Protein AF-A0A165NDW1-F1 (afdb_monomer_lite)

pLDDT: mean 78.25, std 19.84, range [31.72, 97.69]

Secondary structure (DSSP, 8-state):
-HHHHHHHT-TT-PPPHHHHHHHHHHHHHTT-SSPPPHHHHHHHHHHHHHHH--SEEEEE-TTS-EEEEE-HHHHHHHHHHHHTT-----

Organism: NCBI:txid1314783

Sequence (90 aa):
MMKTDILFSSPRIRFSRSQQEAILAWGKELGAKDVPSLYALDKFQKEALDTLGNPTVKMTSASGNVWYQNSIGDGLRMVRVNVSEYFVPI

Foldseek 3Di:
DVVLLCVCPPPVDHADPVRSVVVLVVCVVVVNPPRDDPVVSVVVVVVCCVVVPPQWDWDADPVGDIDIDGPPVVVVVVVVVVVVVPDDDD

Structure (mmCIF, N/CA/C/O backbone):
data_AF-A0A165NDW1-F1
#
_entry.id   AF-A0A165NDW1-F1
#
loop_
_atom_site.group_PDB
_atom_site.id
_atom_site.type_symbol
_atom_site.label_atom_id
_atom_site.label_alt_id
_atom_site.label_comp_id
_atom_site.label_asym_id
_atom_site.label_entity_id
_atom_site.label_seq_id
_atom_site.pdbx_PDB_ins_code
_atom_site.Cartn_x
_atom_site.Cartn_y
_atom_site.Cartn_z
_atom_site.occupancy
_atom_site.B_iso_or_equiv
_atom_site.auth_seq_id
_atom_site.auth_comp_id
_atom_site.auth_asym_id
_atom_site.auth_atom_id
_atom_site.pdbx_PDB_model_num
ATOM 1 N N . MET A 1 1 ? -3.787 -7.719 6.418 1.00 83.38 1 MET A N 1
ATOM 2 C CA . MET A 1 1 ? -2.648 -7.490 5.498 1.00 83.38 1 MET A CA 1
ATOM 3 C C . MET A 1 1 ? -3.085 -7.350 4.046 1.00 83.38 1 MET A C 1
ATOM 5 O O . MET A 1 1 ? -3.216 -6.218 3.611 1.00 83.38 1 MET A O 1
ATOM 9 N N . MET A 1 2 ? -3.408 -8.431 3.324 1.00 86.25 2 MET A N 1
ATOM 10 C CA . MET A 1 2 ? -3.639 -8.392 1.864 1.00 86.25 2 MET A CA 1
ATOM 11 C C . MET A 1 2 ? -4.714 -7.395 1.382 1.00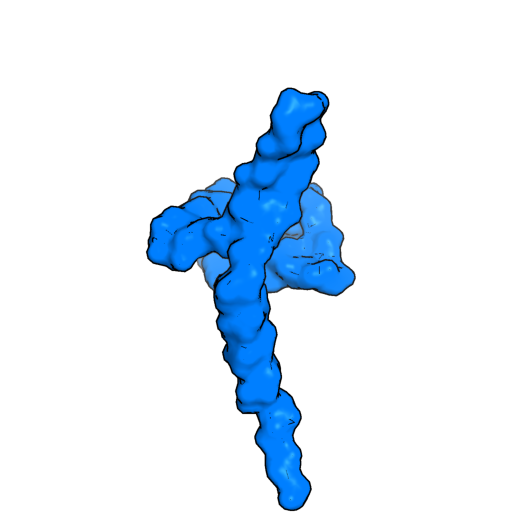 86.25 2 MET A C 1
ATOM 13 O O . MET A 1 2 ? -4.489 -6.666 0.427 1.00 86.25 2 MET A O 1
ATOM 17 N N . LYS A 1 3 ? -5.875 -7.302 2.049 1.00 89.75 3 LYS A N 1
ATOM 18 C CA . LYS A 1 3 ? -6.946 -6.361 1.644 1.00 89.75 3 LYS A CA 1
ATOM 19 C C . LYS A 1 3 ? -6.504 -4.894 1.714 1.00 89.75 3 LYS A C 1
ATOM 21 O O . LYS A 1 3 ? -6.834 -4.103 0.840 1.00 89.75 3 LYS A O 1
ATOM 26 N N . THR A 1 4 ? -5.765 -4.545 2.764 1.00 92.69 4 THR A N 1
ATOM 27 C CA . THR A 1 4 ? -5.245 -3.191 2.974 1.00 92.69 4 THR A CA 1
ATOM 28 C C . THR A 1 4 ? -4.141 -2.864 1.973 1.00 92.69 4 THR A C 1
ATOM 30 O O . THR A 1 4 ? -4.112 -1.761 1.442 1.00 92.69 4 THR A O 1
ATOM 33 N N . ASP A 1 5 ? -3.285 -3.841 1.668 1.00 91.25 5 ASP A N 1
ATOM 34 C CA . ASP A 1 5 ? -2.263 -3.723 0.629 1.00 91.25 5 ASP A CA 1
ATOM 35 C C . ASP A 1 5 ? -2.877 -3.460 -0.756 1.00 91.25 5 ASP A C 1
ATOM 37 O O . ASP A 1 5 ? -2.501 -2.495 -1.418 1.00 91.25 5 ASP A O 1
ATOM 41 N N . ILE A 1 6 ? -3.903 -4.223 -1.155 1.00 89.81 6 ILE A N 1
ATOM 42 C CA . ILE A 1 6 ? -4.639 -4.007 -2.416 1.00 89.81 6 ILE A CA 1
ATOM 43 C C . ILE A 1 6 ? -5.266 -2.607 -2.465 1.00 89.81 6 ILE A C 1
ATOM 45 O O . ILE A 1 6 ? -5.215 -1.935 -3.495 1.00 89.81 6 ILE A O 1
ATOM 49 N N . LEU A 1 7 ? -5.853 -2.147 -1.355 1.00 91.44 7 LEU A N 1
ATOM 50 C CA . LEU A 1 7 ? -6.455 -0.817 -1.286 1.00 91.44 7 LEU A CA 1
ATOM 51 C C . LEU A 1 7 ? -5.405 0.281 -1.507 1.00 91.44 7 LEU A C 1
ATOM 53 O O . LE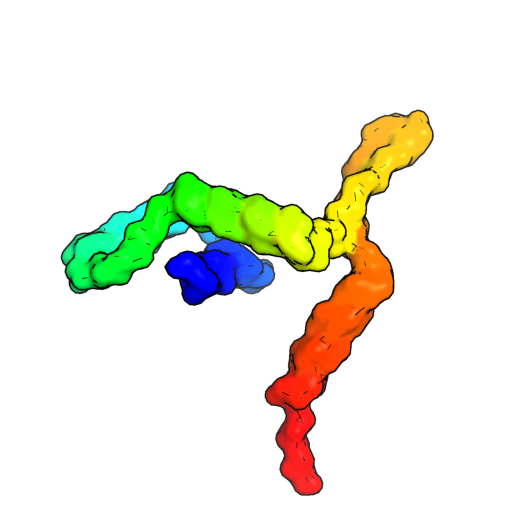U A 1 7 ? -5.612 1.165 -2.336 1.00 91.44 7 LEU A O 1
ATOM 57 N N . PHE A 1 8 ? -4.277 0.220 -0.795 1.00 92.62 8 PHE A N 1
ATOM 58 C CA . PHE A 1 8 ? -3.236 1.250 -0.866 1.00 92.62 8 PHE A CA 1
ATOM 59 C C . PHE A 1 8 ? -2.376 1.173 -2.133 1.00 92.62 8 PHE A C 1
ATOM 61 O O . PHE A 1 8 ? -1.819 2.190 -2.546 1.00 92.62 8 PHE A O 1
ATOM 68 N N . SER A 1 9 ? -2.317 0.010 -2.785 1.00 85.94 9 SER A N 1
ATOM 69 C CA . SER A 1 9 ? -1.641 -0.195 -4.074 1.00 85.94 9 SER A CA 1
ATOM 70 C C . SER A 1 9 ? -2.543 0.036 -5.295 1.00 85.94 9 SER A C 1
ATOM 72 O O . SER A 1 9 ? -2.098 -0.151 -6.430 1.00 85.94 9 SER A O 1
ATOM 74 N N . SER A 1 10 ? -3.789 0.491 -5.096 1.00 85.19 10 SER A N 1
ATOM 75 C CA . SER A 1 10 ? -4.735 0.752 -6.184 1.00 85.19 10 SER A CA 1
ATOM 76 C C . SER A 1 10 ? -4.147 1.702 -7.245 1.00 85.19 10 SER A C 1
ATOM 78 O O . SER A 1 10 ? -3.774 2.838 -6.934 1.00 85.19 10 SER A O 1
ATOM 80 N N . PRO A 1 11 ? -4.097 1.306 -8.534 1.00 79.62 11 PRO A N 1
ATOM 81 C CA . PRO A 1 11 ? -3.514 2.143 -9.583 1.00 79.62 11 PRO A CA 1
ATOM 82 C C . PRO A 1 11 ? -4.260 3.461 -9.800 1.00 79.62 11 PRO A C 1
ATOM 84 O O . PRO A 1 11 ? -3.653 4.464 -10.166 1.00 79.62 11 PRO A O 1
ATOM 87 N N . ARG A 1 12 ? -5.582 3.449 -9.597 1.00 84.06 12 ARG A N 1
ATOM 88 C CA . ARG A 1 12 ? -6.472 4.577 -9.910 1.00 84.06 12 ARG A CA 1
ATOM 89 C C . ARG A 1 12 ? -6.619 5.562 -8.756 1.00 84.06 12 ARG A C 1
ATOM 91 O O . ARG A 1 12 ? -7.072 6.678 -8.978 1.00 84.06 12 ARG A O 1
ATOM 98 N N . ILE A 1 13 ? -6.261 5.152 -7.540 1.00 86.69 13 ILE A N 1
ATOM 99 C CA . ILE A 1 13 ? -6.415 5.965 -6.335 1.00 86.69 13 ILE A CA 1
ATOM 100 C C . ILE A 1 13 ? -5.115 5.887 -5.546 1.00 86.69 13 ILE A C 1
ATOM 102 O O . ILE A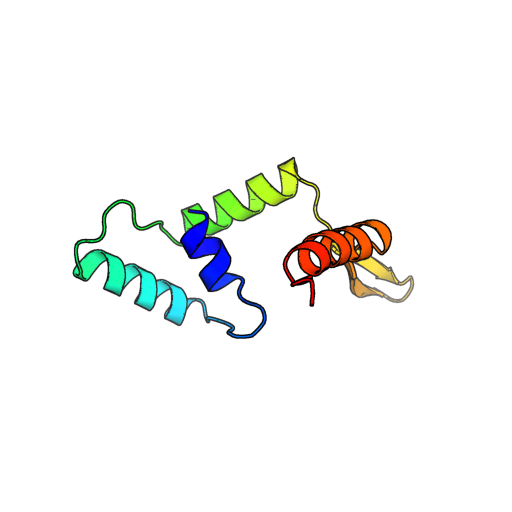 1 13 ? -4.808 4.877 -4.920 1.00 86.69 13 ILE A O 1
ATOM 106 N N . ARG A 1 14 ? -4.341 6.972 -5.592 1.00 87.44 14 ARG A N 1
ATOM 107 C CA . ARG A 1 14 ? -3.105 7.104 -4.822 1.00 87.44 14 ARG A CA 1
ATOM 108 C C . ARG A 1 14 ? -3.424 7.698 -3.460 1.00 87.44 14 ARG A C 1
ATOM 110 O O . ARG A 1 14 ? -3.878 8.835 -3.382 1.00 87.44 14 ARG A O 1
ATOM 117 N N . PHE A 1 15 ? -3.141 6.944 -2.405 1.00 91.56 15 PHE A N 1
ATOM 118 C CA . PHE A 1 15 ? -3.245 7.433 -1.036 1.00 91.56 15 PHE A CA 1
ATOM 119 C C . PHE A 1 15 ? -1.896 7.979 -0.575 1.00 91.56 15 PHE A C 1
ATOM 121 O O . PHE A 1 15 ? -0.891 7.262 -0.606 1.00 91.56 15 PHE A O 1
ATOM 128 N N . SER A 1 16 ? -1.867 9.230 -0.115 1.00 93.19 16 SER A N 1
ATOM 129 C CA . SER A 1 16 ? -0.715 9.760 0.614 1.00 93.19 16 SER A CA 1
ATOM 130 C C . SER A 1 16 ? -0.512 8.986 1.918 1.00 93.19 16 SER A C 1
ATOM 132 O O . SER A 1 16 ? -1.440 8.374 2.448 1.00 93.19 16 SER A O 1
ATOM 134 N N . ARG A 1 17 ? 0.690 9.065 2.496 1.00 93.94 17 ARG A N 1
ATOM 135 C CA . ARG A 1 17 ? 0.971 8.436 3.793 1.00 93.94 17 ARG A CA 1
ATOM 136 C C . ARG A 1 17 ? -0.002 8.896 4.886 1.00 93.94 17 ARG A C 1
ATOM 138 O O . ARG A 1 17 ? -0.534 8.065 5.610 1.00 93.94 17 ARG A O 1
ATOM 145 N N . SER A 1 18 ? -0.298 10.197 4.944 1.00 96.38 18 SER A N 1
ATOM 146 C CA . SER A 1 18 ? -1.262 10.757 5.899 1.00 96.38 18 SER A CA 1
ATOM 147 C C . SER A 1 18 ? -2.688 10.242 5.679 1.00 96.38 18 SER A C 1
ATOM 149 O O . SER A 1 18 ? -3.398 9.975 6.643 1.00 96.38 18 SER A O 1
ATOM 151 N N . GLN A 1 19 ? -3.107 10.042 4.425 1.00 96.50 19 GLN A N 1
ATOM 152 C CA . GLN A 1 19 ? -4.410 9.446 4.114 1.00 96.50 19 GLN A CA 1
ATOM 153 C C . GLN A 1 19 ? -4.477 7.975 4.535 1.00 96.50 19 GLN A C 1
ATOM 155 O O . GLN A 1 19 ? -5.484 7.548 5.092 1.00 96.50 19 GLN A O 1
ATOM 160 N N . GLN A 1 20 ? -3.411 7.204 4.312 1.00 96.25 20 GLN A N 1
ATOM 161 C CA . GLN A 1 20 ? -3.349 5.812 4.762 1.00 96.25 20 GLN A CA 1
ATOM 162 C C . GLN A 1 20 ? -3.425 5.719 6.292 1.00 96.25 20 GLN A C 1
ATOM 164 O O . GLN A 1 20 ? -4.187 4.909 6.816 1.00 96.25 20 GLN A O 1
ATOM 169 N N . GLU A 1 21 ? -2.699 6.580 7.014 1.00 96.81 21 GLU A N 1
ATOM 170 C CA . GLU A 1 21 ? -2.769 6.663 8.480 1.00 96.81 21 GLU A CA 1
ATOM 171 C C . GLU A 1 21 ? -4.182 6.994 8.960 1.00 96.81 21 GLU A C 1
ATOM 173 O O . GLU A 1 21 ? -4.691 6.304 9.842 1.00 96.81 21 GLU A O 1
ATOM 178 N N . ALA A 1 22 ? -4.841 7.977 8.341 1.00 97.38 22 ALA A N 1
ATOM 179 C CA . ALA A 1 22 ? -6.214 8.346 8.671 1.00 97.38 22 ALA A CA 1
ATOM 180 C C . ALA A 1 22 ? -7.201 7.188 8.446 1.00 97.38 22 ALA A C 1
ATOM 182 O O . ALA A 1 22 ? -8.038 6.922 9.303 1.00 97.38 22 ALA A O 1
ATOM 183 N N . ILE A 1 23 ? -7.076 6.449 7.337 1.00 96.31 23 ILE A N 1
ATOM 184 C CA . ILE A 1 23 ? -7.930 5.286 7.042 1.00 96.31 23 ILE A CA 1
ATOM 185 C C . ILE A 1 23 ? -7.736 4.178 8.086 1.00 96.31 23 ILE A C 1
ATOM 187 O O . ILE A 1 23 ? -8.709 3.584 8.553 1.00 96.31 23 ILE A O 1
ATOM 191 N N . LEU A 1 24 ? -6.489 3.895 8.473 1.00 96.69 24 LEU A N 1
ATOM 192 C CA . LEU A 1 24 ? -6.192 2.885 9.492 1.00 96.69 24 LEU A CA 1
ATOM 193 C C . LEU A 1 24 ? -6.660 3.323 10.885 1.00 96.69 24 LEU A C 1
ATOM 195 O O . LEU A 1 24 ? -7.182 2.499 11.635 1.00 96.69 24 LEU A O 1
ATOM 199 N N . ALA A 1 25 ? -6.483 4.599 11.233 1.00 97.19 25 ALA A N 1
ATOM 200 C CA . ALA A 1 25 ? -6.972 5.168 12.486 1.00 97.19 25 ALA A CA 1
ATOM 201 C C . ALA A 1 25 ? -8.498 5.067 12.567 1.00 97.19 25 ALA A C 1
ATOM 203 O O . ALA A 1 25 ? -9.021 4.511 13.529 1.00 97.19 25 ALA A O 1
ATOM 204 N N . TRP A 1 26 ? -9.193 5.465 11.500 1.00 97.62 26 TRP A N 1
ATOM 205 C CA . TRP A 1 26 ? -10.643 5.351 11.410 1.00 97.62 26 TRP A CA 1
ATOM 206 C C . TRP A 1 26 ? -11.121 3.899 11.553 1.00 97.62 26 TRP A C 1
ATOM 208 O O . TRP A 1 26 ? -12.038 3.618 12.319 1.00 97.62 26 TRP A O 1
ATOM 218 N N . GLY A 1 27 ? -10.452 2.942 10.900 1.00 95.44 27 GLY A N 1
ATOM 219 C CA . GLY A 1 27 ? -10.762 1.518 11.066 1.00 95.44 27 GLY A CA 1
ATOM 220 C C . GLY A 1 27 ? -10.625 1.035 12.517 1.00 95.44 27 GLY A C 1
ATOM 221 O O . GLY A 1 27 ? -11.477 0.286 12.997 1.00 95.44 27 GLY A O 1
ATOM 222 N N . LYS A 1 28 ? -9.591 1.490 13.238 1.00 96.12 28 LYS A N 1
ATOM 223 C CA . LYS A 1 28 ? -9.409 1.176 14.667 1.00 96.12 28 LYS A CA 1
ATOM 224 C C . LYS A 1 28 ? -10.510 1.783 15.530 1.00 96.12 28 LYS A C 1
ATOM 226 O O . LYS A 1 28 ? -11.035 1.094 16.399 1.00 96.12 28 LYS A O 1
ATOM 231 N N . GLU A 1 29 ? -10.866 3.040 15.283 1.00 97.69 29 GLU A N 1
ATOM 232 C CA . GLU A 1 29 ? -11.929 3.747 16.009 1.00 97.69 29 GLU A CA 1
ATOM 233 C C . GLU A 1 29 ? -13.301 3.092 15.811 1.00 97.69 29 GLU A C 1
ATOM 235 O O . GLU A 1 29 ? -14.097 3.031 16.744 1.00 97.69 29 GLU A O 1
ATOM 240 N N . LEU A 1 30 ? -13.551 2.514 14.633 1.00 97.31 30 LEU A N 1
ATOM 241 C CA . LEU A 1 30 ? -14.751 1.722 14.346 1.00 97.31 30 LEU A CA 1
ATOM 242 C C . LEU A 1 30 ? -14.743 0.317 14.979 1.00 97.31 30 LEU A C 1
ATOM 244 O O . LEU A 1 30 ? -15.677 -0.457 14.770 1.00 97.31 30 LEU A O 1
ATOM 248 N N . GLY A 1 31 ? -13.703 -0.040 15.735 1.00 96.69 31 GLY A N 1
ATOM 249 C CA . GLY A 1 31 ? -13.596 -1.336 16.402 1.00 96.69 31 GLY A CA 1
ATOM 250 C C . GLY A 1 31 ? -13.206 -2.488 15.473 1.00 96.69 31 GLY A C 1
ATOM 251 O O . GLY A 1 31 ? -13.414 -3.653 15.827 1.00 96.69 31 GLY A O 1
ATOM 252 N N . ALA A 1 32 ? -12.641 -2.202 14.294 1.00 95.06 32 ALA A N 1
ATOM 253 C CA . ALA A 1 32 ? -12.116 -3.254 13.435 1.00 95.06 32 ALA A CA 1
ATOM 254 C C . ALA A 1 32 ? -10.973 -3.997 14.143 1.00 95.06 32 ALA A C 1
ATOM 256 O O . ALA A 1 32 ? -10.073 -3.396 14.736 1.00 95.06 32 ALA A O 1
ATOM 257 N N . LYS A 1 33 ? -11.003 -5.327 14.063 1.00 93.12 33 LYS A N 1
ATOM 258 C CA . LYS A 1 33 ? -9.935 -6.190 14.577 1.00 93.12 33 LYS A CA 1
ATOM 259 C C . LYS A 1 33 ? -8.813 -6.296 13.546 1.00 93.12 33 LYS A C 1
ATOM 261 O O . LYS A 1 33 ? -9.049 -6.158 12.347 1.00 93.12 33 LYS A O 1
ATOM 266 N N . ASP A 1 34 ? -7.595 -6.530 14.026 1.00 91.44 34 ASP A N 1
ATOM 267 C CA . ASP A 1 34 ? -6.418 -6.818 13.193 1.00 91.44 34 ASP A CA 1
ATOM 268 C C . ASP A 1 34 ? -6.060 -5.723 12.168 1.00 91.44 34 ASP A C 1
ATOM 270 O O . ASP A 1 34 ? -5.550 -6.001 11.077 1.00 91.44 34 ASP A O 1
ATOM 274 N N . VAL A 1 35 ? -6.299 -4.453 12.520 1.00 94.94 35 VAL A N 1
ATOM 275 C CA . VAL A 1 35 ? -5.898 -3.313 11.684 1.00 94.94 35 VAL A CA 1
ATOM 276 C C . VAL A 1 35 ? -4.368 -3.214 11.655 1.00 94.94 35 VAL A C 1
ATOM 278 O O . VAL A 1 35 ? -3.751 -3.000 12.705 1.00 94.94 35 VAL A O 1
ATOM 281 N N . PRO A 1 36 ? -3.728 -3.334 10.478 1.00 95.31 36 PRO A N 1
ATOM 282 C CA . PRO A 1 36 ? -2.277 -3.319 10.393 1.00 95.31 36 PRO A CA 1
ATOM 283 C C . PRO A 1 36 ? -1.712 -1.925 10.677 1.00 95.31 36 PRO A C 1
ATOM 285 O O . PRO A 1 36 ? -2.372 -0.907 10.471 1.00 95.31 36 PRO A O 1
ATOM 288 N N . SER A 1 37 ? -0.460 -1.866 11.127 1.00 95.06 37 SER A N 1
ATOM 289 C CA . SER A 1 37 ? 0.319 -0.628 11.074 1.00 95.06 37 SER A CA 1
ATOM 290 C C . SER A 1 37 ? 0.904 -0.437 9.674 1.00 95.06 37 SER A C 1
ATOM 292 O O . SER A 1 37 ? 1.113 -1.412 8.951 1.00 95.06 37 SER A O 1
ATOM 294 N N . LEU A 1 38 ? 1.236 0.806 9.309 1.00 94.38 38 LEU A N 1
ATOM 295 C CA . LEU A 1 38 ? 1.970 1.068 8.066 1.00 94.38 38 LEU A CA 1
ATOM 296 C C . LEU A 1 38 ? 3.294 0.305 8.007 1.00 94.38 38 LEU A C 1
ATOM 298 O O . LEU A 1 38 ? 3.615 -0.285 6.987 1.00 94.38 38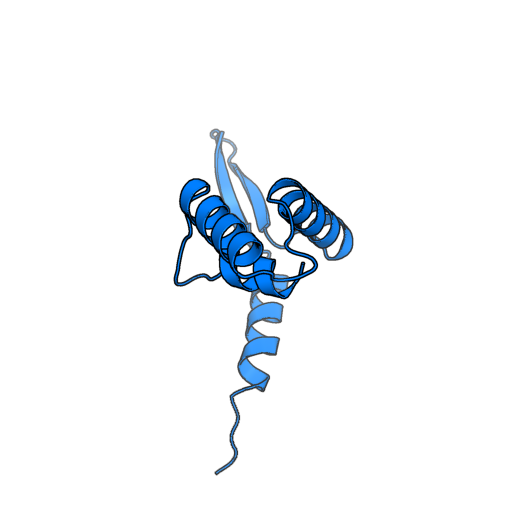 LEU A O 1
ATOM 302 N N . TYR A 1 39 ? 4.017 0.232 9.127 1.00 94.88 39 TYR A N 1
ATOM 303 C CA . TYR A 1 39 ? 5.250 -0.551 9.207 1.00 94.88 39 TYR A CA 1
ATOM 304 C C . TYR A 1 39 ? 5.026 -2.027 8.849 1.00 94.88 39 TYR A C 1
ATOM 306 O O . TYR A 1 39 ? 5.821 -2.631 8.133 1.00 94.88 39 TYR A O 1
ATOM 314 N N . ALA A 1 40 ? 3.940 -2.617 9.347 1.00 93.94 40 ALA A N 1
ATOM 315 C CA . ALA A 1 40 ? 3.638 -4.013 9.085 1.00 93.94 40 ALA A CA 1
ATOM 316 C C . ALA A 1 40 ? 3.196 -4.247 7.627 1.00 93.94 40 ALA A C 1
ATOM 318 O O . ALA A 1 40 ? 3.485 -5.310 7.081 1.00 93.94 40 ALA A O 1
ATOM 319 N N . LEU A 1 41 ? 2.567 -3.255 6.985 1.00 93.44 41 LEU A N 1
ATOM 320 C CA . LEU A 1 41 ? 2.290 -3.275 5.544 1.00 93.44 41 LEU A CA 1
ATOM 321 C C . LEU A 1 41 ? 3.573 -3.173 4.716 1.00 93.44 41 LEU A C 1
ATOM 323 O O . LEU A 1 41 ? 3.777 -4.004 3.838 1.00 93.44 41 LEU A O 1
ATOM 327 N N . ASP A 1 42 ? 4.468 -2.237 5.040 1.00 92.56 42 ASP A N 1
ATOM 328 C CA . ASP A 1 42 ? 5.760 -2.093 4.355 1.00 92.56 42 ASP A CA 1
ATOM 329 C C . ASP A 1 42 ? 6.597 -3.373 4.466 1.00 92.56 42 ASP A C 1
ATOM 331 O O . ASP A 1 42 ? 7.238 -3.803 3.506 1.00 92.56 42 ASP A O 1
ATOM 335 N N . LYS A 1 43 ? 6.602 -3.996 5.652 1.00 94.12 43 LYS A N 1
ATOM 336 C CA . LYS A 1 43 ? 7.288 -5.269 5.881 1.00 94.12 43 LYS A CA 1
ATOM 337 C C . LYS A 1 43 ? 6.677 -6.383 5.028 1.00 94.12 43 LYS A C 1
ATOM 339 O O . LYS A 1 43 ? 7.415 -7.073 4.334 1.00 94.12 43 LYS A O 1
ATOM 344 N N . PHE A 1 44 ? 5.349 -6.504 5.030 1.00 92.44 44 PHE A N 1
ATOM 345 C CA . PHE A 1 44 ? 4.627 -7.479 4.212 1.00 92.44 44 PHE A CA 1
ATOM 346 C C . PHE A 1 44 ? 4.922 -7.313 2.712 1.00 92.44 44 PHE A C 1
ATOM 348 O O . PHE A 1 44 ? 5.203 -8.295 2.032 1.00 92.44 44 PHE A O 1
ATOM 355 N N . GLN A 1 45 ? 4.913 -6.080 2.200 1.00 90.00 45 GLN A N 1
ATOM 356 C CA . GLN A 1 45 ? 5.214 -5.792 0.794 1.00 90.00 45 GLN A CA 1
ATOM 357 C C . GLN A 1 45 ? 6.647 -6.178 0.416 1.00 90.00 45 GLN A C 1
ATOM 359 O O . GLN A 1 45 ? 6.863 -6.767 -0.641 1.00 90.00 45 GLN A O 1
ATOM 364 N N . LYS A 1 46 ? 7.628 -5.877 1.278 1.00 90.31 46 LYS A N 1
ATOM 365 C CA . LYS A 1 46 ? 9.030 -6.266 1.058 1.00 90.31 46 LYS A CA 1
ATOM 366 C C . LYS A 1 46 ? 9.196 -7.781 1.022 1.00 90.31 46 LYS A C 1
ATOM 368 O O . LYS A 1 46 ? 9.761 -8.299 0.070 1.00 90.31 46 LYS A O 1
ATOM 373 N N . GLU A 1 47 ? 8.641 -8.483 2.006 1.00 91.50 47 GLU A N 1
ATOM 374 C CA . GLU A 1 47 ? 8.695 -9.949 2.066 1.00 91.50 47 GLU A CA 1
ATOM 375 C C . GLU A 1 47 ? 8.007 -10.595 0.852 1.00 91.50 47 GLU A C 1
ATOM 377 O O . GLU A 1 47 ? 8.512 -11.571 0.294 1.00 91.50 47 GLU A O 1
ATOM 382 N N . ALA A 1 48 ? 6.884 -10.028 0.396 1.00 86.62 48 ALA A N 1
ATOM 383 C CA . ALA A 1 48 ? 6.197 -10.483 -0.808 1.00 86.62 48 ALA A CA 1
ATOM 384 C C . ALA A 1 48 ? 7.052 -10.291 -2.072 1.00 86.62 48 ALA A C 1
ATOM 386 O O . ALA A 1 48 ? 7.131 -11.208 -2.889 1.00 86.62 48 ALA A O 1
ATOM 387 N N . LEU A 1 49 ? 7.717 -9.140 -2.222 1.00 85.38 49 LEU A N 1
ATOM 388 C CA . LEU A 1 49 ? 8.621 -8.868 -3.346 1.00 85.38 49 LEU A CA 1
ATOM 389 C C . LEU A 1 49 ? 9.857 -9.771 -3.332 1.00 85.38 49 LEU A C 1
ATOM 391 O O . LEU A 1 49 ? 10.260 -10.254 -4.388 1.00 85.38 49 LEU A O 1
ATOM 395 N N . ASP A 1 50 ? 10.430 -10.034 -2.158 1.00 86.69 50 ASP A N 1
ATOM 396 C CA . ASP A 1 50 ? 11.576 -10.937 -2.015 1.00 86.69 50 ASP A CA 1
ATOM 397 C C . ASP A 1 50 ? 11.194 -12.386 -2.356 1.00 86.69 50 ASP A C 1
ATOM 399 O O . ASP A 1 50 ? 11.982 -13.115 -2.957 1.00 86.69 50 ASP A O 1
ATOM 403 N N . THR A 1 51 ? 9.966 -12.798 -2.024 1.00 84.25 51 THR A N 1
ATOM 404 C CA . THR A 1 51 ? 9.474 -14.163 -2.273 1.00 84.25 51 THR A CA 1
ATOM 405 C C . THR A 1 51 ? 9.048 -14.383 -3.726 1.00 84.25 51 THR A C 1
ATOM 407 O O . THR A 1 51 ? 9.337 -15.427 -4.307 1.00 84.25 51 THR A O 1
ATOM 410 N N . LEU A 1 52 ? 8.326 -13.425 -4.316 1.00 82.00 52 LEU A N 1
ATOM 411 C CA . LEU A 1 52 ? 7.751 -13.546 -5.663 1.00 82.00 52 LEU A CA 1
ATOM 412 C C . LEU A 1 52 ? 8.686 -13.028 -6.765 1.00 82.00 52 LEU A C 1
ATOM 414 O O . LEU A 1 52 ? 8.436 -13.273 -7.945 1.00 82.00 52 LEU A O 1
ATOM 418 N N . GLY A 1 53 ? 9.756 -12.331 -6.382 1.00 75.50 53 GLY A N 1
ATOM 419 C CA . GLY A 1 53 ? 10.605 -11.568 -7.283 1.00 75.50 53 GLY A CA 1
ATOM 420 C C . GLY A 1 53 ? 10.024 -10.181 -7.555 1.00 75.50 53 GLY A C 1
ATOM 421 O O . GLY A 1 53 ? 8.817 -10.001 -7.723 1.00 75.50 53 GLY A O 1
ATOM 422 N N . ASN A 1 54 ? 10.895 -9.173 -7.613 1.00 72.62 54 ASN A N 1
ATOM 423 C CA . ASN A 1 54 ? 10.483 -7.822 -7.968 1.00 72.62 54 ASN A CA 1
ATOM 424 C C . ASN A 1 54 ? 10.320 -7.717 -9.495 1.00 72.62 54 ASN A C 1
ATOM 426 O O . ASN A 1 54 ? 11.325 -7.795 -10.207 1.00 72.62 54 ASN A O 1
ATOM 430 N N . PRO A 1 55 ? 9.100 -7.487 -10.020 1.00 68.56 55 PRO A N 1
ATOM 431 C CA . PRO A 1 55 ? 8.902 -7.344 -11.457 1.00 68.56 55 PRO A CA 1
ATOM 432 C C . PRO A 1 55 ? 9.564 -6.071 -11.993 1.00 68.56 55 PRO A C 1
ATOM 434 O O . PRO A 1 55 ? 9.833 -5.995 -13.186 1.00 68.56 55 PRO A O 1
ATOM 437 N N . THR A 1 56 ? 9.830 -5.078 -11.137 1.00 72.19 56 THR A N 1
ATOM 438 C CA . THR A 1 56 ? 10.440 -3.799 -11.506 1.00 72.19 56 THR A CA 1
ATOM 439 C C . THR A 1 56 ? 11.962 -3.888 -11.441 1.00 72.19 56 THR A C 1
ATOM 441 O O . THR A 1 56 ? 12.560 -3.940 -10.366 1.00 72.19 56 THR A O 1
ATOM 444 N N . VAL A 1 57 ? 12.606 -3.819 -12.599 1.00 72.81 57 VAL A N 1
ATOM 445 C CA . VAL A 1 57 ? 14.059 -3.753 -12.731 1.00 72.81 57 VAL A CA 1
ATOM 446 C C . VAL A 1 57 ? 14.491 -2.291 -12.811 1.00 72.81 57 VAL A C 1
ATOM 448 O O . VAL A 1 57 ? 14.002 -1.517 -13.639 1.00 72.81 57 VAL A O 1
ATOM 451 N N . LYS A 1 58 ? 15.422 -1.899 -11.938 1.00 77.38 58 LYS A N 1
ATOM 452 C CA . LYS A 1 58 ? 16.090 -0.597 -12.013 1.00 77.38 58 LYS A CA 1
ATOM 453 C C . LYS A 1 58 ? 17.149 -0.649 -13.111 1.00 77.38 58 LYS A C 1
ATOM 455 O O . LYS A 1 58 ? 18.094 -1.427 -13.022 1.00 77.38 58 LYS A O 1
ATOM 460 N N . MET A 1 59 ? 17.009 0.214 -14.104 1.00 73.94 59 MET A N 1
ATOM 461 C CA . MET A 1 59 ? 17.949 0.359 -15.207 1.00 73.94 59 MET A CA 1
ATOM 462 C C . MET A 1 59 ? 18.695 1.681 -15.048 1.00 73.94 59 MET A C 1
ATOM 464 O O . MET A 1 59 ? 18.087 2.723 -14.797 1.00 73.94 59 MET A O 1
ATOM 468 N N . THR A 1 60 ? 20.016 1.632 -15.193 1.00 82.12 60 THR A N 1
ATOM 469 C CA . THR A 1 60 ? 20.876 2.817 -15.145 1.00 82.12 60 THR A CA 1
ATOM 470 C C . THR A 1 60 ? 21.602 2.932 -16.479 1.00 82.12 60 THR A C 1
ATOM 472 O O . THR A 1 60 ? 22.310 2.009 -16.876 1.00 82.12 60 THR A O 1
ATOM 475 N N . SER A 1 61 ? 21.422 4.044 -17.191 1.00 82.38 61 SER A N 1
ATOM 476 C CA . SER A 1 61 ? 22.205 4.328 -18.403 1.00 82.38 61 SER A CA 1
ATOM 477 C C . SER A 1 61 ? 23.663 4.632 -18.070 1.00 82.38 61 SER A C 1
ATOM 479 O O . SER A 1 61 ? 23.980 5.114 -16.983 1.00 82.38 61 SER A O 1
ATOM 481 N N . ALA A 1 62 ? 24.537 4.463 -19.063 1.00 79.56 62 ALA A N 1
ATOM 482 C CA . ALA A 1 62 ? 25.935 4.882 -18.979 1.00 79.56 62 ALA A CA 1
ATOM 483 C C . ALA A 1 62 ? 26.104 6.384 -18.661 1.00 79.56 62 ALA A C 1
ATOM 485 O O . ALA A 1 62 ? 27.113 6.776 -18.088 1.00 79.56 62 ALA A O 1
ATOM 486 N N . SER A 1 63 ? 25.109 7.218 -18.988 1.00 83.06 63 SER A N 1
ATOM 487 C CA . SER A 1 63 ? 25.098 8.656 -18.692 1.00 83.06 63 SER A CA 1
ATOM 488 C C . SER A 1 63 ? 24.465 9.013 -17.338 1.00 83.06 63 SER A C 1
ATOM 490 O O . SER A 1 63 ? 24.266 10.190 -17.057 1.00 83.06 63 SER A O 1
ATOM 492 N N . GLY A 1 64 ? 24.104 8.026 -16.509 1.00 83.06 64 GLY A N 1
ATOM 493 C CA . GLY A 1 64 ? 23.593 8.241 -15.149 1.00 83.06 64 GLY A CA 1
ATOM 494 C C . GLY A 1 64 ? 22.073 8.392 -15.015 1.00 83.06 64 GLY A C 1
ATOM 495 O O . GLY A 1 64 ? 21.574 8.481 -13.896 1.00 83.06 64 GLY A O 1
ATOM 496 N N . ASN A 1 65 ? 21.309 8.366 -16.113 1.00 81.00 65 ASN A N 1
ATOM 497 C CA . ASN A 1 65 ? 19.843 8.351 -16.038 1.00 81.00 65 ASN A CA 1
ATOM 498 C C . ASN A 1 65 ? 19.352 7.031 -15.439 1.00 81.00 65 ASN A C 1
ATOM 5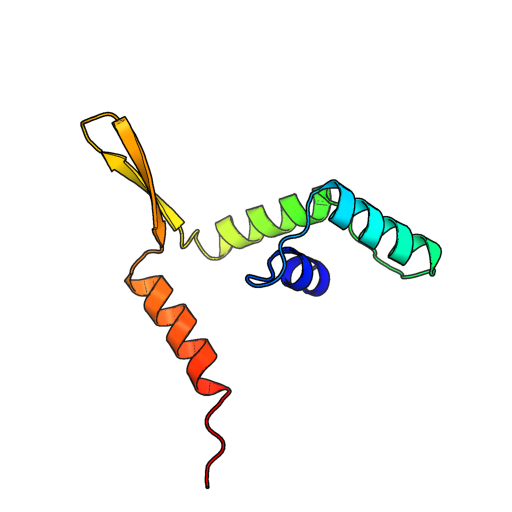00 O O . ASN A 1 65 ? 19.785 5.965 -15.883 1.00 81.00 65 ASN A O 1
ATOM 504 N N . VAL A 1 66 ? 18.423 7.115 -14.487 1.00 81.25 66 VAL A N 1
ATOM 505 C CA . VAL A 1 66 ? 17.803 5.969 -13.814 1.00 81.25 66 VAL A CA 1
ATOM 506 C C . VAL A 1 66 ? 16.334 5.896 -14.209 1.00 81.25 66 VAL A C 1
ATOM 508 O O . VAL A 1 66 ? 15.593 6.858 -14.013 1.00 81.25 66 VAL A O 1
ATOM 511 N N . TRP A 1 67 ? 15.900 4.744 -14.707 1.00 76.88 67 TRP A N 1
ATOM 512 C CA . TRP A 1 67 ? 14.483 4.438 -14.888 1.00 76.88 67 TRP A CA 1
ATOM 513 C C . TRP A 1 67 ? 14.155 3.059 -14.331 1.00 76.88 67 TRP A C 1
ATOM 515 O O . TRP A 1 67 ? 15.027 2.233 -14.065 1.00 76.88 67 TRP A O 1
ATOM 525 N N . TYR A 1 68 ? 12.867 2.831 -14.125 1.00 73.94 68 TYR A N 1
ATOM 526 C CA . TYR A 1 68 ? 12.335 1.594 -13.587 1.00 73.94 68 TYR A CA 1
ATOM 527 C C . TYR A 1 68 ? 11.463 0.966 -14.665 1.00 73.94 68 TYR A C 1
ATOM 529 O O . TYR A 1 68 ? 10.543 1.608 -15.171 1.00 73.94 68 TYR A O 1
ATOM 537 N N . GLN A 1 69 ? 11.783 -0.263 -15.051 1.00 69.94 69 GLN A N 1
ATOM 538 C CA . GLN A 1 69 ? 11.063 -0.991 -16.085 1.00 69.94 69 GLN A CA 1
ATOM 539 C C . GLN A 1 69 ? 10.573 -2.310 -15.506 1.00 69.94 69 GLN A C 1
ATOM 541 O O . GLN A 1 69 ? 11.358 -3.070 -14.948 1.00 69.94 69 GLN A O 1
ATOM 546 N N . ASN A 1 70 ? 9.285 -2.605 -15.672 1.00 67.62 70 ASN A N 1
ATOM 547 C CA . ASN A 1 70 ? 8.806 -3.951 -15.398 1.00 67.62 70 ASN A CA 1
ATOM 548 C C . ASN A 1 70 ? 9.415 -4.918 -16.420 1.00 67.62 70 ASN A C 1
ATOM 550 O O . ASN A 1 70 ? 9.417 -4.618 -17.617 1.00 67.62 70 ASN A O 1
ATOM 554 N N . SER A 1 71 ? 9.918 -6.066 -15.968 1.00 61.06 71 SER A N 1
ATOM 555 C CA . SER A 1 71 ? 10.347 -7.158 -16.841 1.00 61.06 71 SER A CA 1
ATOM 556 C C . SER A 1 71 ? 9.232 -7.426 -17.863 1.00 61.06 71 SER A C 1
ATOM 558 O O . SER A 1 71 ? 8.068 -7.608 -17.500 1.00 61.06 71 SER A O 1
ATOM 560 N N . ILE A 1 72 ? 9.557 -7.367 -19.161 1.00 60.56 72 ILE A N 1
ATOM 561 C CA . ILE A 1 72 ? 8.550 -7.477 -20.232 1.00 60.56 72 ILE A CA 1
ATOM 562 C C . ILE A 1 72 ? 7.847 -8.844 -20.154 1.00 60.56 72 ILE A C 1
ATOM 564 O O . ILE A 1 72 ? 6.636 -8.929 -20.354 1.00 60.56 72 ILE A O 1
ATOM 568 N N . GLY A 1 73 ? 8.589 -9.898 -19.792 1.00 57.88 73 GLY A N 1
ATOM 569 C CA . GLY A 1 73 ? 8.050 -11.244 -19.586 1.00 57.88 73 GLY A CA 1
ATOM 570 C C . GLY A 1 73 ? 7.049 -11.326 -18.429 1.00 57.88 73 GLY A C 1
ATOM 571 O O . GLY A 1 73 ? 5.998 -11.951 -18.578 1.00 57.88 73 GLY A O 1
ATOM 572 N N . ASP A 1 74 ? 7.315 -10.639 -17.316 1.00 54.78 74 ASP A N 1
ATOM 573 C CA . ASP A 1 74 ? 6.434 -10.651 -16.140 1.00 54.78 74 ASP A CA 1
ATOM 574 C C . ASP A 1 74 ? 5.245 -9.693 -16.292 1.00 54.78 74 ASP A C 1
ATOM 576 O O . ASP A 1 74 ? 4.131 -10.006 -15.864 1.00 54.78 74 ASP A O 1
ATOM 580 N N . GLY A 1 75 ? 5.438 -8.568 -16.988 1.00 50.12 75 GLY A N 1
ATOM 581 C CA . GLY A 1 75 ? 4.367 -7.639 -17.351 1.00 50.12 75 GLY A CA 1
ATOM 582 C C . GLY A 1 75 ? 3.306 -8.293 -18.241 1.00 50.12 75 GLY A C 1
ATOM 583 O O . GLY A 1 75 ? 2.110 -8.153 -17.984 1.00 50.12 75 GLY A O 1
ATOM 584 N N . LEU A 1 76 ? 3.728 -9.084 -19.236 1.00 52.22 76 LEU A N 1
ATOM 585 C CA . LEU A 1 76 ? 2.813 -9.867 -20.077 1.00 52.22 76 LEU A CA 1
ATOM 586 C C . LEU A 1 76 ? 2.087 -10.965 -19.280 1.00 52.22 76 LEU A C 1
ATOM 588 O O . LEU A 1 76 ? 0.917 -11.247 -19.545 1.00 52.22 76 LEU A O 1
ATOM 592 N N . ARG A 1 77 ? 2.743 -11.561 -18.276 1.00 44.97 77 ARG A N 1
ATOM 593 C CA . ARG A 1 77 ? 2.157 -12.599 -17.412 1.00 44.97 77 ARG A CA 1
ATOM 594 C C . ARG A 1 77 ? 1.054 -12.038 -16.504 1.00 44.97 77 ARG A C 1
ATOM 596 O O . ARG A 1 77 ? -0.012 -12.641 -16.420 1.00 44.97 77 ARG A O 1
ATOM 603 N N . MET A 1 78 ? 1.268 -10.861 -15.909 1.00 43.88 78 MET A N 1
ATOM 604 C CA . MET A 1 78 ? 0.274 -10.126 -15.104 1.00 43.88 78 MET A CA 1
ATOM 605 C C . MET A 1 78 ? -0.982 -9.741 -15.901 1.00 43.88 78 MET A C 1
ATOM 607 O O . MET A 1 78 ? -2.103 -9.875 -15.404 1.00 43.88 78 MET A O 1
ATOM 611 N N . VAL A 1 79 ? -0.812 -9.294 -17.151 1.00 46.06 79 VAL A N 1
ATOM 612 C CA . VAL A 1 79 ? -1.945 -8.970 -18.034 1.00 46.06 79 VAL A CA 1
ATOM 613 C C . VAL A 1 79 ? -2.719 -10.237 -18.400 1.00 46.06 79 VAL A C 1
ATOM 615 O O . VAL A 1 79 ? -3.944 -10.242 -18.339 1.00 46.06 79 VAL A O 1
ATOM 618 N N . ARG A 1 80 ? -2.033 -11.344 -18.706 1.00 31.72 80 ARG A N 1
ATOM 619 C CA . ARG A 1 80 ? -2.695 -12.597 -19.103 1.00 31.72 80 ARG A CA 1
ATOM 620 C C . ARG A 1 80 ? -3.565 -13.203 -17.994 1.00 31.72 80 ARG A C 1
ATOM 622 O O . ARG A 1 80 ? -4.592 -13.793 -18.312 1.00 31.72 80 ARG A O 1
ATOM 629 N N . VAL A 1 81 ? -3.198 -13.025 -16.721 1.00 41.69 81 VAL A N 1
ATOM 630 C CA . VAL A 1 81 ? -4.025 -13.464 -15.580 1.00 41.69 81 VAL A CA 1
ATOM 631 C C . VAL A 1 81 ? -5.286 -12.598 -15.449 1.00 41.69 81 VAL A C 1
ATOM 633 O O . VAL A 1 81 ? -6.381 -13.144 -15.332 1.00 41.69 81 VAL A O 1
ATOM 636 N N . ASN A 1 82 ? -5.170 -11.272 -15.596 1.00 41.28 82 ASN A N 1
ATOM 637 C CA . ASN A 1 82 ? -6.318 -10.355 -15.522 1.00 41.28 82 ASN A CA 1
ATOM 638 C C . ASN A 1 82 ? -7.296 -10.468 -16.704 1.00 41.28 82 ASN A C 1
ATOM 640 O O . ASN A 1 82 ? -8.469 -10.146 -16.553 1.00 41.28 82 ASN A O 1
ATOM 644 N N . VAL A 1 83 ? -6.853 -10.916 -17.883 1.00 41.75 83 VAL A N 1
ATOM 645 C CA . VAL A 1 83 ? -7.744 -11.060 -19.052 1.00 41.75 83 VAL A CA 1
ATOM 646 C C . VAL A 1 83 ? -8.611 -12.328 -18.965 1.00 41.75 83 VAL A C 1
ATOM 648 O O . VAL A 1 83 ? -9.648 -12.400 -19.619 1.00 41.75 83 VAL A O 1
ATOM 651 N N . SER A 1 84 ? -8.254 -13.305 -18.121 1.00 38.56 84 SER A N 1
ATOM 652 C CA . SER A 1 84 ? -9.052 -14.533 -17.959 1.00 38.56 84 SER A CA 1
ATOM 653 C C . SER A 1 84 ? -10.310 -14.372 -17.091 1.00 38.56 84 SER A C 1
ATOM 655 O O . SER A 1 84 ? -11.200 -15.210 -17.171 1.00 38.56 84 SER A O 1
ATOM 657 N N . GLU A 1 85 ? -10.433 -13.280 -16.327 1.00 44.12 85 GLU A N 1
ATOM 658 C CA . GLU A 1 85 ? -11.592 -13.017 -15.452 1.00 44.12 85 GLU A CA 1
ATOM 659 C C . GLU A 1 85 ? -12.715 -12.195 -16.116 1.00 44.12 85 GLU A C 1
ATOM 661 O O . GLU A 1 85 ? -13.737 -11.936 -15.487 1.00 44.12 85 GLU A O 1
ATOM 666 N N . TYR A 1 86 ? -12.578 -11.822 -17.396 1.00 39.03 86 TYR A N 1
ATOM 667 C CA . TYR A 1 86 ? -13.578 -11.011 -18.116 1.00 39.03 86 TYR A CA 1
ATOM 668 C C . TYR A 1 86 ? -14.198 -11.687 -19.348 1.00 39.03 86 TYR A C 1
ATOM 670 O O . TYR A 1 86 ? -14.933 -11.036 -20.091 1.00 39.03 86 TYR A O 1
ATOM 678 N N . PHE A 1 87 ? -13.960 -12.982 -19.581 1.00 34.72 87 PHE A N 1
ATOM 679 C CA . PHE A 1 87 ? -14.639 -13.694 -20.667 1.00 34.72 87 PHE A CA 1
ATOM 680 C C . PHE A 1 87 ? -15.986 -14.244 -20.180 1.00 34.72 87 PHE A C 1
ATOM 682 O O . PHE A 1 87 ? -16.082 -15.378 -19.719 1.00 34.72 87 PHE A O 1
ATOM 689 N N . VAL A 1 88 ? -17.034 -13.419 -20.259 1.00 35.47 88 VAL A N 1
ATOM 690 C CA . VAL A 1 88 ? -18.420 -13.902 -20.187 1.00 35.47 88 VAL A CA 1
ATOM 691 C C . VAL A 1 88 ? -18.766 -14.443 -21.580 1.00 35.47 88 VAL A C 1
ATOM 693 O O . VAL A 1 88 ? -18.759 -13.654 -22.528 1.00 35.47 88 VAL A O 1
ATOM 696 N N . PRO A 1 89 ? -19.005 -15.754 -21.757 1.00 32.16 89 PRO A N 1
ATOM 697 C CA . PRO A 1 89 ? -19.437 -16.270 -23.047 1.00 32.16 89 PRO A CA 1
ATOM 698 C C . PRO A 1 89 ? -20.872 -15.797 -23.318 1.00 32.16 89 PRO A C 1
ATOM 700 O O . PRO A 1 89 ? -21.735 -15.899 -22.444 1.00 32.16 89 PRO A O 1
ATOM 703 N N . ILE A 1 90 ? -21.089 -15.252 -24.517 1.00 40.25 90 ILE A N 1
ATOM 704 C CA . ILE A 1 90 ? -22.417 -15.049 -25.115 1.00 40.25 90 ILE A CA 1
ATOM 705 C C . ILE A 1 90 ? -22.890 -16.394 -25.665 1.00 40.25 90 IL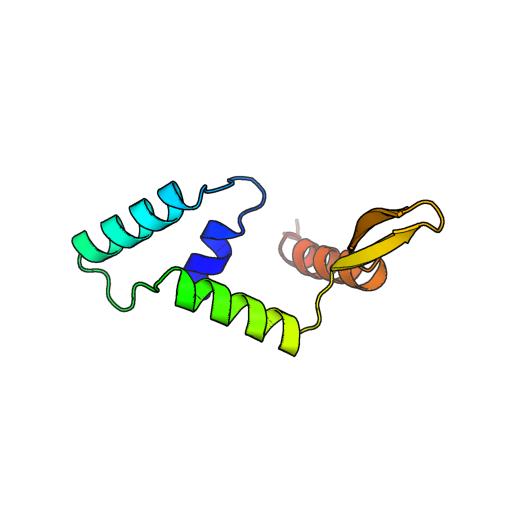E A C 1
ATOM 707 O O . ILE A 1 90 ? -22.043 -17.083 -26.282 1.00 40.25 90 ILE A O 1
#

Radius of gyration: 17.34 Å; chains: 1; bounding box: 48×27×42 Å